Protein AF-A0A1D2WYL7-F1 (afdb_monomer)

Mean predicted aligned error: 9.83 Å

Structure (mmCIF, N/CA/C/O backbone):
data_AF-A0A1D2WYL7-F1
#
_entry.id   AF-A0A1D2WYL7-F1
#
loop_
_atom_site.group_PDB
_atom_site.id
_atom_site.type_symbol
_atom_site.label_atom_id
_atom_site.label_alt_id
_atom_site.label_comp_id
_atom_site.label_asym_id
_atom_site.label_entity_id
_atom_site.label_seq_id
_atom_site.pdbx_PDB_ins_code
_atom_site.Cartn_x
_atom_site.Cartn_y
_atom_site.Cartn_z
_atom_site.occupancy
_atom_site.B_iso_or_equiv
_atom_site.auth_seq_id
_atom_site.auth_comp_id
_atom_site.auth_asym_id
_atom_site.auth_atom_id
_atom_site.pdbx_PDB_model_num
ATOM 1 N N . MET A 1 1 ? 36.502 -17.856 -5.236 1.00 43.69 1 MET A N 1
ATOM 2 C CA . MET A 1 1 ? 35.665 -18.017 -4.032 1.00 43.69 1 MET A CA 1
ATOM 3 C C . MET A 1 1 ? 35.136 -16.634 -3.684 1.00 43.69 1 MET A C 1
ATOM 5 O O . MET A 1 1 ? 35.923 -15.792 -3.279 1.00 43.69 1 MET A O 1
ATOM 9 N N . VAL A 1 2 ? 33.881 -16.341 -4.025 1.00 42.22 2 VAL A N 1
ATOM 10 C CA . VAL A 1 2 ? 33.262 -15.018 -3.805 1.00 42.22 2 VAL A CA 1
ATOM 11 C C . VAL A 1 2 ? 32.589 -15.055 -2.429 1.00 42.22 2 VAL A C 1
ATOM 13 O O . VAL A 1 2 ? 31.920 -16.051 -2.153 1.00 42.22 2 VAL A O 1
ATOM 16 N N . PRO A 1 3 ? 32.774 -14.059 -1.545 1.00 48.81 3 PRO A N 1
ATOM 17 C CA . PRO A 1 3 ? 32.174 -14.114 -0.222 1.00 48.81 3 PRO A CA 1
ATOM 18 C C . PRO A 1 3 ? 30.673 -13.822 -0.321 1.00 48.81 3 PRO A C 1
ATOM 20 O O . PRO A 1 3 ? 30.255 -12.837 -0.930 1.00 48.81 3 PRO A O 1
ATOM 23 N N . HIS A 1 4 ? 29.869 -14.691 0.289 1.00 44.22 4 HIS A N 1
ATOM 24 C CA . HIS A 1 4 ? 28.455 -14.445 0.537 1.00 44.22 4 HIS A CA 1
ATOM 25 C C . HIS A 1 4 ? 28.326 -13.265 1.502 1.00 44.22 4 HIS A C 1
ATOM 27 O O . HIS A 1 4 ? 28.815 -13.318 2.628 1.00 44.22 4 HIS A O 1
ATOM 33 N N . THR A 1 5 ? 27.701 -12.182 1.048 1.00 44.19 5 THR A N 1
ATOM 34 C CA . THR A 1 5 ? 27.326 -11.057 1.906 1.00 44.19 5 THR A CA 1
ATOM 35 C C . THR A 1 5 ? 25.931 -11.328 2.453 1.00 44.19 5 THR A C 1
ATOM 37 O O . THR A 1 5 ? 24.926 -10.956 1.853 1.00 44.19 5 THR A O 1
ATOM 40 N N . ASP A 1 6 ? 25.882 -12.001 3.600 1.00 47.66 6 ASP A N 1
ATOM 41 C CA . ASP A 1 6 ? 24.748 -11.905 4.514 1.00 47.66 6 ASP A CA 1
ATOM 42 C C . ASP A 1 6 ? 24.758 -10.497 5.119 1.00 47.66 6 ASP A C 1
ATOM 44 O O . ASP A 1 6 ? 25.642 -10.150 5.902 1.00 47.66 6 ASP A O 1
ATOM 48 N N . SER A 1 7 ? 23.813 -9.648 4.719 1.00 44.56 7 SER A N 1
ATOM 49 C CA . SER A 1 7 ? 23.468 -8.441 5.477 1.00 44.56 7 SER A CA 1
ATOM 50 C C . SER A 1 7 ? 22.084 -7.941 5.068 1.00 44.56 7 SER A C 1
ATOM 52 O O . SER A 1 7 ? 21.911 -6.988 4.302 1.00 44.56 7 SER A O 1
ATOM 54 N N . SER A 1 8 ? 21.066 -8.624 5.583 1.00 41.38 8 SER A N 1
ATOM 55 C CA . SER A 1 8 ? 19.678 -8.166 5.610 1.00 41.38 8 SER A CA 1
ATOM 56 C C . SER A 1 8 ? 19.362 -7.466 6.937 1.00 41.38 8 SER A C 1
ATOM 58 O O . SER A 1 8 ? 18.348 -7.748 7.570 1.00 41.38 8 SER A O 1
ATOM 60 N N . HIS A 1 9 ? 20.220 -6.537 7.367 1.00 41.72 9 HIS A N 1
ATOM 61 C CA . HIS A 1 9 ? 19.868 -5.592 8.426 1.00 41.72 9 HIS A CA 1
ATOM 62 C C . HIS A 1 9 ? 19.146 -4.395 7.801 1.00 41.7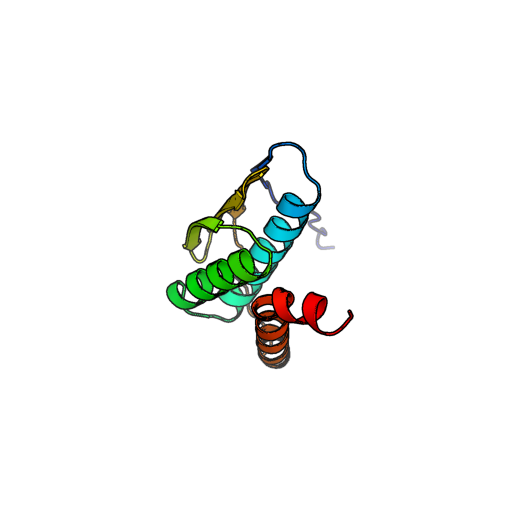2 9 HIS A C 1
ATOM 64 O O . HIS A 1 9 ? 19.741 -3.383 7.437 1.00 41.72 9 HIS A O 1
ATOM 70 N N . ILE A 1 10 ? 17.836 -4.548 7.618 1.00 47.38 10 ILE A N 1
ATOM 71 C CA . ILE A 1 10 ? 16.918 -3.423 7.431 1.00 47.38 10 ILE A CA 1
ATOM 72 C C . ILE A 1 10 ? 16.815 -2.728 8.790 1.00 47.38 10 ILE A C 1
ATOM 74 O O . ILE A 1 10 ? 16.199 -3.256 9.712 1.00 47.38 10 ILE A O 1
ATOM 78 N N . ASN A 1 11 ? 17.460 -1.569 8.930 1.00 44.44 11 ASN A N 1
ATOM 79 C CA . ASN A 1 11 ? 17.243 -0.682 10.072 1.00 44.44 11 ASN A CA 1
ATOM 80 C C . ASN A 1 11 ? 15.825 -0.102 9.959 1.00 44.44 11 ASN A C 1
ATOM 82 O O . ASN A 1 11 ? 15.641 0.962 9.375 1.00 44.44 11 ASN A O 1
ATOM 86 N N . SER A 1 12 ? 14.832 -0.834 10.464 1.00 49.91 12 SER A N 1
ATOM 87 C CA . SER A 1 12 ? 13.483 -0.318 10.690 1.00 49.91 12 SER A CA 1
ATOM 88 C C . SER A 1 12 ? 13.458 0.321 12.075 1.00 49.91 12 SER A C 1
ATOM 90 O O . SER A 1 12 ? 13.728 -0.333 13.084 1.00 49.91 12 SER A O 1
ATOM 92 N N . LEU A 1 13 ? 13.190 1.624 12.124 1.00 54.88 13 LEU A N 1
ATOM 93 C CA . LEU A 1 13 ? 12.869 2.323 13.365 1.00 54.88 13 LEU A CA 1
ATOM 94 C C . LEU A 1 13 ? 11.358 2.230 13.535 1.00 54.88 13 LEU A C 1
ATOM 96 O O . LEU A 1 13 ? 10.616 3.031 12.971 1.00 54.88 13 LEU A O 1
ATOM 100 N N . THR A 1 14 ? 10.915 1.210 14.266 1.00 55.16 14 THR A N 1
ATOM 101 C CA . THR A 1 14 ? 9.509 1.056 14.633 1.00 55.16 14 THR A CA 1
ATOM 102 C C . THR A 1 14 ? 9.279 1.714 15.987 1.00 55.16 14 THR A C 1
ATOM 104 O O . THR A 1 14 ? 9.885 1.318 16.982 1.00 55.16 14 THR A O 1
ATOM 107 N N . ILE A 1 15 ? 8.425 2.735 16.022 1.00 58.66 15 ILE A N 1
ATOM 108 C CA . ILE A 1 15 ? 7.931 3.329 17.268 1.00 58.66 15 ILE A CA 1
ATOM 109 C C . ILE A 1 15 ? 6.439 3.029 17.311 1.00 58.66 15 ILE A C 1
ATOM 111 O O . ILE A 1 15 ? 5.683 3.570 16.501 1.00 58.66 15 ILE A O 1
ATOM 115 N N . SER A 1 16 ? 6.031 2.172 18.241 1.00 54.81 16 SER A N 1
ATOM 116 C CA . SER A 1 16 ? 4.637 1.788 18.431 1.00 54.81 16 SER A CA 1
ATOM 117 C C . SER A 1 16 ? 4.289 1.792 19.910 1.00 54.81 16 SER A C 1
ATOM 119 O O . SER A 1 16 ? 5.098 1.372 20.736 1.00 54.81 16 SER A O 1
ATOM 121 N N . ASP A 1 17 ? 3.071 2.225 20.210 1.00 55.09 17 ASP A N 1
ATOM 122 C CA . ASP A 1 17 ? 2.410 1.923 21.481 1.00 55.09 17 ASP A CA 1
ATOM 123 C C . ASP A 1 17 ? 1.913 0.464 21.431 1.00 55.09 17 ASP A C 1
ATOM 125 O O . ASP A 1 17 ? 1.548 -0.020 20.354 1.00 55.09 17 ASP A O 1
ATOM 129 N N . GLU A 1 18 ? 1.982 -0.271 22.542 1.00 50.78 18 GLU A N 1
ATOM 130 C CA . GLU A 1 18 ? 1.902 -1.742 22.570 1.00 50.78 18 GLU A CA 1
ATOM 131 C C . GLU A 1 18 ? 0.615 -2.321 21.938 1.00 50.78 18 GLU A C 1
ATOM 133 O O . GLU A 1 18 ? -0.452 -2.361 22.545 1.00 50.78 18 GLU A O 1
ATOM 138 N N . GLY A 1 19 ? 0.739 -2.831 20.707 1.00 57.06 19 GLY A N 1
ATOM 139 C CA . GLY A 1 19 ? -0.273 -3.625 20.008 1.00 57.06 19 GLY A CA 1
ATOM 140 C C . GLY A 1 19 ? 0.350 -4.423 18.855 1.00 57.06 19 GLY A C 1
ATOM 141 O O . GLY A 1 19 ? 1.097 -3.871 18.046 1.00 57.06 19 GLY A O 1
ATOM 142 N N . GLU A 1 20 ? 0.064 -5.725 18.750 1.00 62.78 20 GLU A N 1
ATOM 143 C CA . GLU A 1 20 ? 0.638 -6.608 17.709 1.00 62.78 20 GLU A CA 1
ATOM 144 C C . GLU A 1 20 ? 0.155 -6.255 16.286 1.00 62.78 20 GLU A C 1
ATOM 146 O O . GLU A 1 20 ? 0.910 -6.338 15.315 1.00 62.78 20 GLU A O 1
ATOM 151 N N . ILE A 1 21 ? -1.092 -5.791 16.166 1.00 70.19 21 ILE A N 1
ATOM 152 C CA . ILE A 1 21 ? -1.765 -5.482 14.894 1.00 70.19 21 ILE A CA 1
ATOM 153 C C . ILE A 1 21 ? -1.090 -4.341 14.103 1.00 70.19 21 ILE A C 1
ATOM 155 O O . ILE A 1 21 ? -0.785 -4.553 12.924 1.00 70.19 21 ILE A O 1
ATOM 159 N N . PRO A 1 22 ? -0.819 -3.146 14.676 1.00 79.25 22 PRO A N 1
ATOM 160 C CA . PRO A 1 22 ? -0.213 -2.050 13.916 1.00 79.25 22 PRO A CA 1
ATOM 161 C C . PRO A 1 22 ? 1.180 -2.396 13.370 1.00 79.25 22 PRO A C 1
ATOM 163 O O . PRO A 1 22 ? 1.524 -1.967 12.271 1.00 79.25 22 PRO A O 1
ATOM 166 N N . HIS A 1 23 ? 1.954 -3.228 14.073 1.00 84.31 23 HIS A N 1
ATOM 167 C CA . HIS A 1 23 ? 3.270 -3.677 13.613 1.00 84.31 23 HIS A CA 1
ATOM 168 C C . HIS A 1 23 ? 3.183 -4.594 12.390 1.00 84.31 23 HIS A C 1
ATOM 170 O O . HIS A 1 23 ? 3.942 -4.435 11.433 1.00 84.31 23 HIS A O 1
ATOM 176 N N . GLN A 1 24 ? 2.259 -5.560 12.404 1.00 88.38 24 GLN A N 1
ATOM 177 C CA . GLN A 1 24 ? 2.095 -6.491 11.290 1.00 88.38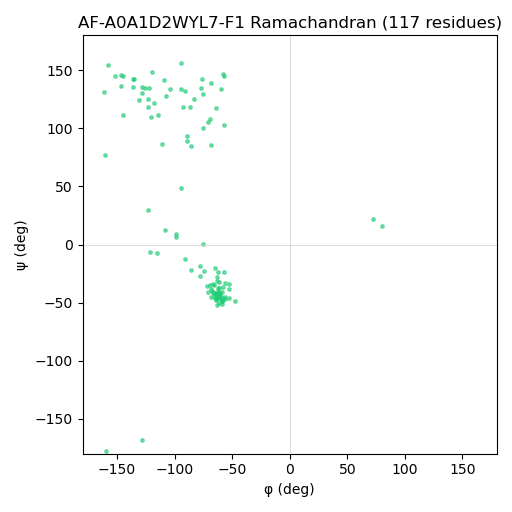 24 GLN A CA 1
ATOM 178 C C . GLN A 1 24 ? 1.559 -5.783 10.040 1.00 88.38 24 GLN A C 1
ATOM 180 O O . GLN A 1 24 ? 2.024 -6.065 8.933 1.00 88.38 24 GLN A O 1
ATOM 185 N N . LEU A 1 25 ? 0.636 -4.830 10.219 1.00 91.12 25 LEU A N 1
ATOM 186 C CA . LEU A 1 25 ? 0.131 -3.997 9.130 1.00 91.12 25 LEU A CA 1
ATOM 187 C C . LEU A 1 25 ? 1.238 -3.116 8.540 1.00 91.12 25 LEU A C 1
ATOM 189 O O . LEU A 1 25 ? 1.396 -3.097 7.323 1.00 91.12 25 LEU A O 1
ATOM 193 N N . LEU A 1 26 ? 2.041 -2.438 9.367 1.00 91.94 26 LEU A N 1
ATOM 194 C CA . LEU A 1 26 ? 3.165 -1.630 8.880 1.00 91.94 26 LEU A CA 1
ATOM 195 C C . LEU A 1 26 ? 4.169 -2.463 8.088 1.00 91.94 26 LEU A C 1
ATOM 197 O O . LEU A 1 26 ? 4.484 -2.117 6.951 1.00 91.94 26 LEU A O 1
ATOM 201 N N . LYS A 1 27 ? 4.562 -3.626 8.618 1.00 91.56 27 LYS A N 1
ATOM 202 C CA . LYS A 1 27 ? 5.439 -4.554 7.901 1.00 91.56 27 LYS A CA 1
ATOM 203 C C . LYS A 1 27 ? 4.850 -4.939 6.542 1.00 91.56 27 LYS A C 1
ATOM 205 O O . LYS A 1 27 ? 5.553 -4.889 5.538 1.00 91.56 27 LYS A O 1
ATOM 210 N N . PHE A 1 28 ? 3.565 -5.291 6.487 1.00 93.25 28 PHE A N 1
ATOM 211 C CA . PHE A 1 28 ? 2.886 -5.605 5.229 1.00 93.25 28 PHE A CA 1
ATOM 212 C C . PHE A 1 28 ? 2.913 -4.429 4.239 1.00 93.25 28 PHE A C 1
ATOM 214 O O . PHE A 1 28 ? 3.297 -4.610 3.083 1.00 93.25 28 PHE A O 1
ATOM 221 N N . LEU A 1 29 ? 2.561 -3.224 4.690 1.00 94.56 29 LEU A N 1
ATOM 222 C CA . LEU A 1 29 ? 2.557 -2.013 3.865 1.00 94.56 29 LEU A CA 1
ATOM 223 C C . LEU A 1 29 ? 3.960 -1.666 3.343 1.00 94.56 29 LEU A C 1
ATOM 225 O O . LEU A 1 29 ? 4.106 -1.259 2.190 1.00 94.56 29 LEU A O 1
ATOM 229 N N . THR A 1 30 ? 4.994 -1.870 4.158 1.00 93.06 30 THR A N 1
ATOM 230 C CA . THR A 1 30 ? 6.396 -1.635 3.796 1.00 93.06 30 THR A CA 1
ATOM 231 C C . THR A 1 30 ? 6.874 -2.592 2.708 1.00 93.06 30 THR A C 1
ATOM 233 O O . THR A 1 30 ? 7.495 -2.171 1.725 1.00 93.06 30 THR A O 1
ATOM 236 N N . GLU A 1 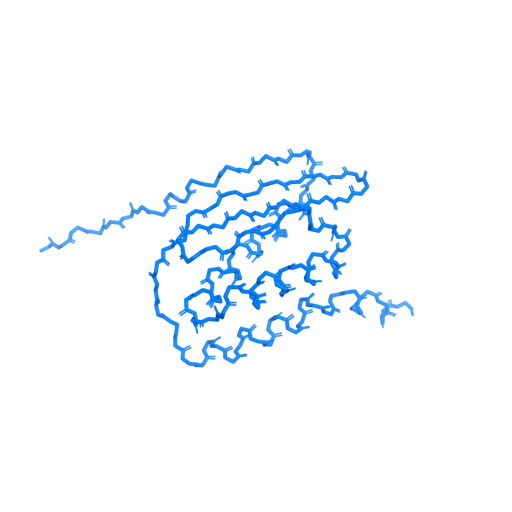31 ? 6.547 -3.877 2.837 1.00 92.25 31 GLU A N 1
ATOM 237 C CA . GLU A 1 31 ? 6.843 -4.891 1.824 1.00 92.25 31 GLU A CA 1
ATOM 238 C C . GLU A 1 31 ? 6.090 -4.615 0.515 1.00 92.25 31 GLU A C 1
ATOM 240 O O . GLU A 1 31 ? 6.680 -4.659 -0.569 1.00 92.25 31 GLU A O 1
ATOM 245 N N . LEU A 1 32 ? 4.806 -4.254 0.617 1.00 93.69 32 LEU A N 1
ATOM 246 C CA . LEU A 1 32 ? 3.957 -3.935 -0.526 1.00 93.69 32 LEU A CA 1
ATOM 247 C C . LEU A 1 32 ? 4.455 -2.696 -1.276 1.00 93.69 32 LEU A C 1
ATOM 249 O O . LEU A 1 32 ? 4.595 -2.730 -2.498 1.00 93.69 32 LEU A O 1
ATOM 253 N N . SER A 1 33 ? 4.770 -1.617 -0.556 1.00 93.50 33 SER A N 1
ATOM 254 C CA . SER A 1 33 ? 5.339 -0.399 -1.138 1.00 93.50 33 SER A CA 1
ATOM 255 C C . SER A 1 33 ? 6.619 -0.710 -1.905 1.00 93.50 33 SER A C 1
ATOM 257 O O . SER A 1 33 ? 6.761 -0.297 -3.053 1.00 93.50 33 SER A O 1
ATOM 259 N N . ARG A 1 34 ? 7.519 -1.517 -1.328 1.00 91.31 34 ARG A N 1
ATOM 260 C CA . ARG A 1 34 ? 8.757 -1.908 -2.007 1.00 91.31 34 ARG A CA 1
ATOM 261 C C . ARG A 1 34 ? 8.487 -2.688 -3.292 1.00 91.31 34 ARG A C 1
ATOM 263 O O . ARG A 1 34 ? 9.137 -2.421 -4.303 1.00 91.31 34 ARG A O 1
ATOM 270 N N . ALA A 1 35 ? 7.540 -3.624 -3.275 1.00 91.81 35 ALA A N 1
ATOM 271 C CA . ALA A 1 35 ? 7.151 -4.371 -4.468 1.00 91.81 35 ALA A CA 1
ATOM 272 C C . ALA A 1 35 ? 6.574 -3.447 -5.554 1.00 91.81 35 ALA A C 1
ATOM 274 O O . ALA A 1 35 ? 6.960 -3.557 -6.717 1.00 91.81 35 ALA A O 1
ATOM 275 N N . LEU A 1 36 ? 5.724 -2.487 -5.178 1.00 91.75 36 LEU A N 1
ATOM 276 C CA . LEU A 1 36 ? 5.137 -1.516 -6.106 1.00 91.75 36 LEU A CA 1
ATOM 277 C C . LEU A 1 36 ? 6.178 -0.553 -6.688 1.00 91.75 36 LEU A C 1
ATOM 279 O O . LEU A 1 36 ? 6.179 -0.314 -7.895 1.00 91.75 36 LEU A O 1
ATOM 283 N N . THR A 1 37 ? 7.104 -0.060 -5.864 1.00 90.56 37 THR A N 1
ATOM 284 C CA . THR A 1 37 ? 8.245 0.749 -6.314 1.00 90.56 37 THR A CA 1
ATOM 285 C C . THR A 1 37 ? 9.091 -0.033 -7.323 1.00 90.56 37 THR A C 1
ATOM 287 O O . THR A 1 37 ? 9.440 0.484 -8.381 1.00 90.56 37 THR A O 1
ATOM 290 N N . THR A 1 38 ? 9.368 -1.308 -7.035 1.00 90.00 38 THR A N 1
ATOM 291 C CA . THR A 1 38 ? 10.146 -2.209 -7.906 1.00 90.00 38 THR A CA 1
ATOM 292 C C . THR A 1 38 ? 9.420 -2.496 -9.227 1.00 90.00 38 THR A C 1
ATOM 294 O O . THR A 1 38 ? 10.052 -2.611 -10.275 1.00 90.00 38 THR A O 1
ATOM 297 N N . ALA A 1 39 ? 8.089 -2.572 -9.201 1.00 89.06 39 ALA A N 1
ATOM 298 C CA . ALA A 1 39 ? 7.249 -2.722 -10.388 1.00 89.06 39 ALA A CA 1
ATOM 299 C C . ALA A 1 39 ? 7.107 -1.424 -11.212 1.00 89.06 39 ALA A C 1
ATOM 301 O O . ALA A 1 39 ? 6.416 -1.420 -12.229 1.00 89.06 39 ALA A O 1
ATOM 302 N N . GLY A 1 40 ? 7.741 -0.322 -10.794 1.00 88.56 40 GLY A N 1
ATOM 303 C CA . GLY A 1 40 ? 7.682 0.960 -11.495 1.00 88.56 40 GLY A CA 1
ATOM 304 C C . GLY 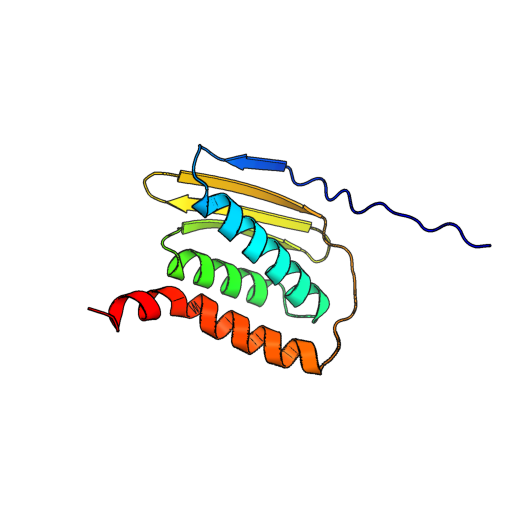A 1 40 ? 6.334 1.668 -11.366 1.00 88.56 40 GLY A C 1
ATOM 305 O O . GLY A 1 40 ? 5.995 2.503 -12.206 1.00 88.56 40 GLY A O 1
ATOM 306 N N . ILE A 1 41 ? 5.547 1.339 -10.337 1.00 91.19 41 ILE A N 1
ATOM 307 C CA . ILE A 1 41 ? 4.263 1.993 -10.092 1.00 91.19 41 ILE A CA 1
ATOM 308 C C . ILE A 1 41 ? 4.499 3.445 -9.671 1.00 91.19 41 ILE A C 1
ATOM 310 O O . ILE A 1 41 ? 5.400 3.756 -8.893 1.00 91.19 41 ILE A O 1
ATOM 314 N N . ALA A 1 42 ? 3.668 4.350 -10.188 1.00 92.25 42 ALA A N 1
ATOM 315 C CA . ALA A 1 42 ? 3.757 5.766 -9.866 1.00 92.25 42 ALA A CA 1
ATOM 316 C C . ALA A 1 42 ? 3.568 6.005 -8.359 1.00 92.25 42 ALA A C 1
ATOM 318 O O . ALA A 1 42 ? 2.613 5.509 -7.764 1.00 92.25 42 ALA A O 1
ATOM 319 N N . VAL A 1 43 ? 4.431 6.837 -7.767 1.00 92.19 43 VAL A N 1
ATOM 320 C CA . VAL A 1 43 ? 4.430 7.179 -6.330 1.00 92.19 43 VAL A CA 1
ATOM 321 C C . VAL A 1 43 ? 3.035 7.547 -5.815 1.00 92.19 43 VAL A C 1
ATOM 323 O O . VAL A 1 43 ? 2.566 6.972 -4.838 1.00 92.19 43 VAL A O 1
ATOM 326 N N . MET A 1 44 ? 2.327 8.427 -6.528 1.00 93.56 44 MET A N 1
ATOM 327 C CA . MET A 1 44 ? 0.967 8.855 -6.168 1.00 93.56 44 MET A CA 1
ATOM 328 C C . MET A 1 44 ? -0.020 7.680 -6.074 1.00 93.56 44 MET A C 1
ATOM 330 O O . MET A 1 44 ? -0.908 7.667 -5.220 1.00 93.56 44 MET A O 1
ATOM 334 N N . SER A 1 45 ? 0.126 6.682 -6.948 1.00 95.00 45 SER A N 1
ATOM 335 C CA . SER A 1 45 ? -0.693 5.470 -6.928 1.00 95.00 45 SER A CA 1
ATOM 336 C C . SER A 1 45 ? -0.340 4.586 -5.736 1.00 95.00 45 SER A C 1
ATOM 338 O O . SER A 1 45 ? -1.251 4.088 -5.082 1.00 95.00 45 SER A O 1
ATOM 340 N N . ILE A 1 46 ? 0.951 4.440 -5.416 1.00 95.00 46 ILE A N 1
ATOM 341 C CA . ILE A 1 46 ? 1.409 3.691 -4.237 1.00 95.00 46 ILE A CA 1
ATOM 342 C C . ILE A 1 46 ? 0.816 4.306 -2.970 1.00 95.00 46 ILE A C 1
ATOM 344 O O . ILE A 1 46 ? 0.167 3.606 -2.199 1.00 95.00 46 ILE A O 1
ATOM 348 N N . GLU A 1 47 ? 0.948 5.619 -2.780 1.00 96.06 47 GLU A N 1
ATOM 349 C CA . GLU A 1 47 ? 0.392 6.296 -1.604 1.00 96.06 47 GLU A CA 1
ATOM 350 C C . GLU A 1 47 ? -1.125 6.122 -1.494 1.00 96.06 47 GLU A C 1
ATOM 352 O O . GLU A 1 47 ? -1.645 5.901 -0.401 1.00 96.06 47 GLU A O 1
ATOM 357 N N . SER A 1 48 ? -1.844 6.196 -2.619 1.00 96.31 48 SER A N 1
ATOM 358 C CA . SER A 1 48 ? -3.290 5.968 -2.646 1.00 96.31 48 SER A CA 1
ATOM 359 C C . SER A 1 48 ? -3.656 4.543 -2.218 1.00 96.31 48 SER A C 1
ATOM 361 O O . SER A 1 48 ? -4.553 4.378 -1.392 1.00 96.31 48 SER A O 1
ATOM 363 N N . ILE A 1 49 ? -2.943 3.534 -2.728 1.00 96.25 49 ILE A N 1
ATOM 364 C CA . ILE A 1 49 ? -3.145 2.118 -2.384 1.00 96.25 49 ILE A CA 1
ATOM 365 C C . ILE A 1 49 ? -2.897 1.888 -0.890 1.00 96.25 49 ILE A C 1
ATOM 367 O O . ILE A 1 49 ? -3.754 1.343 -0.198 1.00 96.25 49 ILE A O 1
ATOM 371 N N . LEU A 1 50 ? -1.764 2.361 -0.360 1.00 96.31 50 LEU A N 1
ATOM 372 C CA . LEU A 1 50 ? -1.432 2.184 1.057 1.00 96.31 50 LEU A CA 1
ATOM 373 C C . LEU A 1 50 ? -2.476 2.849 1.964 1.00 96.31 50 LEU A C 1
ATOM 375 O O . LEU A 1 50 ? -2.910 2.247 2.941 1.00 96.31 50 LEU A O 1
ATOM 379 N N . LYS A 1 51 ? -2.946 4.055 1.612 1.00 95.94 51 LYS A N 1
ATOM 380 C CA . LYS A 1 51 ? -4.007 4.756 2.359 1.00 95.94 51 LYS A CA 1
ATOM 381 C C . LYS A 1 51 ? -5.320 3.967 2.378 1.00 95.94 51 LYS A C 1
ATOM 383 O O . LYS A 1 51 ? -5.944 3.884 3.435 1.00 95.94 51 LYS A O 1
ATOM 388 N N . LYS A 1 52 ? -5.733 3.382 1.248 1.00 95.69 52 LYS A N 1
ATOM 389 C CA . LYS A 1 52 ? -6.949 2.552 1.163 1.00 95.69 52 LYS A CA 1
ATOM 390 C C . LYS A 1 52 ? -6.831 1.275 1.986 1.00 95.69 52 LYS A C 1
ATOM 392 O O . LYS A 1 52 ? -7.770 0.923 2.690 1.00 95.69 52 LYS A O 1
ATOM 397 N N . ILE A 1 53 ? -5.674 0.617 1.944 1.00 95.31 53 ILE A N 1
ATOM 398 C CA . ILE A 1 53 ? -5.419 -0.575 2.757 1.00 95.31 53 ILE A CA 1
ATOM 399 C C . ILE A 1 53 ? -5.462 -0.216 4.245 1.00 95.31 53 ILE A C 1
ATOM 401 O O . ILE A 1 53 ? -6.153 -0.890 4.994 1.00 95.31 53 ILE A O 1
ATOM 405 N N . CYS A 1 54 ? -4.826 0.875 4.688 1.00 93.94 54 CYS A N 1
ATOM 406 C CA . CYS A 1 54 ? -4.946 1.312 6.085 1.00 93.94 54 CYS A CA 1
ATOM 407 C C . CYS A 1 54 ? -6.415 1.449 6.515 1.00 93.94 54 CYS A C 1
ATOM 409 O O . CYS A 1 54 ? -6.798 0.926 7.561 1.00 93.94 54 CYS A O 1
ATOM 411 N N . GLN A 1 55 ? -7.242 2.090 5.680 1.00 93.25 55 GLN A N 1
ATOM 412 C CA . GLN A 1 55 ? -8.672 2.267 5.945 1.00 93.25 55 GLN A CA 1
ATOM 413 C C . GLN A 1 55 ? -9.420 0.932 6.034 1.00 93.25 55 GLN A C 1
ATOM 415 O O . GLN A 1 55 ? -10.199 0.749 6.965 1.00 93.25 55 GLN A O 1
ATOM 420 N N . ALA A 1 56 ? -9.153 -0.007 5.121 1.00 93.25 56 ALA A N 1
ATOM 421 C CA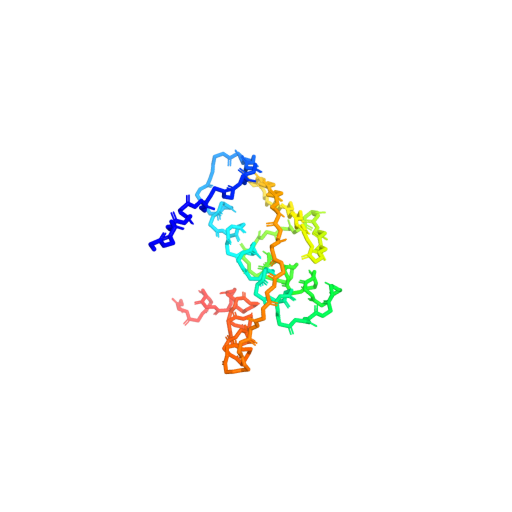 . ALA A 1 56 ? -9.774 -1.334 5.115 1.00 93.25 56 ALA A CA 1
ATOM 422 C C . ALA A 1 56 ? -9.457 -2.163 6.374 1.00 93.25 56 ALA A C 1
ATOM 424 O O . ALA A 1 56 ? -10.220 -3.055 6.728 1.00 93.25 56 ALA A O 1
ATOM 425 N N . TYR A 1 57 ? -8.353 -1.852 7.058 1.00 90.50 57 TYR A N 1
ATOM 426 C CA . TYR A 1 57 ? -7.941 -2.479 8.317 1.00 90.50 57 TYR A CA 1
ATOM 427 C C . TYR A 1 57 ? -8.311 -1.642 9.559 1.00 90.50 57 TYR A C 1
ATOM 429 O O . TYR A 1 57 ? -7.866 -1.949 10.663 1.00 90.50 57 TYR A O 1
ATOM 437 N N . GLY A 1 58 ? -9.106 -0.575 9.409 1.00 90.88 58 GLY A N 1
ATOM 438 C CA . GLY A 1 58 ? -9.575 0.256 10.525 1.00 90.88 58 GLY A CA 1
ATOM 439 C C . GLY A 1 58 ? -8.565 1.290 11.040 1.00 90.88 58 GLY A C 1
ATOM 440 O O . GLY A 1 58 ? -8.749 1.842 12.125 1.00 90.88 58 GLY A O 1
ATOM 441 N N . PHE A 1 59 ? -7.507 1.583 10.278 1.00 92.75 59 PHE A N 1
ATOM 442 C CA . PHE A 1 59 ? -6.505 2.594 10.618 1.00 92.75 59 PHE A CA 1
ATOM 443 C C . PHE A 1 59 ? -6.604 3.826 9.714 1.00 92.75 59 PHE A C 1
ATOM 445 O O . PHE A 1 59 ? -6.762 3.751 8.495 1.00 92.75 59 PHE A O 1
ATOM 452 N N . LYS A 1 60 ? -6.410 5.005 10.302 1.00 93.25 60 LYS A N 1
ATOM 453 C CA . LYS A 1 60 ? -6.146 6.235 9.562 1.00 93.25 60 LYS A CA 1
ATOM 454 C C . LYS A 1 60 ? -4.659 6.300 9.224 1.00 93.25 60 LYS A C 1
ATOM 456 O O . LYS A 1 60 ? -3.815 6.271 10.115 1.00 93.25 60 LYS A O 1
ATOM 461 N N . ALA A 1 61 ? -4.343 6.458 7.945 1.00 94.00 61 ALA A N 1
ATOM 462 C CA . ALA A 1 61 ? -3.006 6.841 7.511 1.00 94.00 61 ALA A CA 1
ATOM 463 C C . ALA A 1 61 ? -2.793 8.340 7.799 1.00 94.00 61 ALA A C 1
ATOM 465 O O . ALA A 1 61 ? -3.323 9.189 7.081 1.00 94.00 61 ALA A O 1
ATOM 466 N N . GLU A 1 62 ? -2.088 8.665 8.885 1.00 93.81 62 GLU A N 1
ATOM 467 C CA . GLU A 1 62 ? -1.765 10.051 9.252 1.00 93.81 62 GLU A CA 1
ATOM 468 C C . GLU A 1 62 ? -0.713 10.651 8.316 1.00 93.81 62 GLU A C 1
ATOM 470 O O . GLU A 1 62 ? -0.811 11.827 7.986 1.00 93.81 62 GLU A O 1
ATOM 475 N N . GLU A 1 63 ? 0.251 9.840 7.872 1.00 94.12 63 GLU A N 1
ATOM 476 C CA . GLU A 1 63 ? 1.310 10.232 6.940 1.00 94.12 63 GLU A CA 1
ATOM 477 C C . GLU A 1 63 ? 1.677 9.041 6.047 1.00 94.12 63 GLU A C 1
ATOM 479 O O . GLU A 1 63 ? 1.809 7.918 6.540 1.00 94.12 63 GLU A O 1
ATOM 484 N N . VAL A 1 64 ? 1.847 9.277 4.744 1.00 95.12 64 VAL A N 1
ATOM 485 C CA . VAL A 1 64 ? 2.386 8.285 3.799 1.00 95.12 64 VAL A CA 1
ATOM 486 C C . VAL A 1 64 ? 3.226 9.033 2.780 1.00 95.12 64 VAL A C 1
ATOM 488 O O . VAL A 1 64 ? 2.671 9.760 1.960 1.00 95.12 64 VAL A O 1
ATOM 491 N N . ILE A 1 65 ? 4.538 8.819 2.829 1.00 93.94 65 ILE A N 1
ATOM 492 C CA . ILE A 1 65 ? 5.507 9.379 1.885 1.00 93.94 65 ILE A CA 1
ATOM 493 C C . ILE A 1 65 ? 6.219 8.203 1.233 1.00 93.94 65 ILE A C 1
ATOM 495 O O . ILE A 1 65 ? 6.993 7.507 1.893 1.00 93.94 65 ILE A O 1
ATOM 499 N N . SER A 1 66 ? 5.950 7.966 -0.051 1.00 90.00 66 SER A N 1
ATOM 500 C CA . SER A 1 66 ? 6.505 6.822 -0.785 1.00 90.00 66 SER A CA 1
ATOM 501 C C . SER A 1 66 ? 7.511 7.282 -1.835 1.00 90.00 66 SER A C 1
ATOM 503 O O . SER A 1 66 ? 7.155 7.464 -2.995 1.00 90.00 66 SER A O 1
ATOM 505 N N . LEU A 1 67 ? 8.782 7.450 -1.470 1.00 89.50 67 LEU A N 1
ATOM 506 C CA . LEU A 1 67 ? 9.832 7.752 -2.446 1.00 89.50 67 LEU A CA 1
ATOM 507 C C . LEU A 1 67 ? 10.543 6.473 -2.914 1.00 89.50 67 LEU A C 1
ATOM 509 O O . LEU A 1 67 ? 10.594 5.494 -2.175 1.00 89.50 67 LEU A O 1
ATOM 513 N N . PRO A 1 68 ? 11.166 6.467 -4.110 1.00 85.19 68 PRO A N 1
ATOM 514 C CA . PRO A 1 68 ? 11.805 5.260 -4.641 1.00 85.19 68 PRO A CA 1
ATOM 515 C C . PRO A 1 68 ? 12.884 4.632 -3.744 1.00 85.19 68 PRO A C 1
ATOM 517 O O . PRO A 1 68 ? 13.198 3.454 -3.887 1.00 85.19 68 PRO A O 1
ATOM 520 N N . THR A 1 69 ? 13.492 5.420 -2.854 1.00 89.00 69 THR A N 1
ATOM 521 C CA . THR A 1 69 ? 14.600 4.991 -1.986 1.00 89.00 69 THR A CA 1
ATOM 522 C C . THR A 1 69 ? 14.257 4.995 -0.502 1.00 89.00 69 THR A C 1
ATOM 524 O O . THR A 1 69 ? 15.055 4.511 0.302 1.00 89.00 69 THR A O 1
ATOM 527 N N . PHE A 1 70 ? 13.095 5.512 -0.107 1.00 91.06 70 PHE A N 1
ATOM 528 C CA . PHE A 1 70 ? 12.645 5.455 1.278 1.00 91.06 70 PHE A CA 1
ATOM 529 C C . PHE A 1 70 ? 11.130 5.596 1.390 1.00 91.06 70 PHE A C 1
ATOM 531 O O . PHE A 1 70 ? 10.474 6.233 0.571 1.00 91.06 70 PHE A O 1
ATOM 538 N N . LEU A 1 71 ? 10.600 5.043 2.469 1.00 93.50 71 LEU A N 1
ATOM 539 C CA . LEU A 1 71 ? 9.193 5.033 2.810 1.00 93.50 71 LEU A CA 1
ATOM 540 C C . LEU A 1 71 ? 9.015 5.536 4.238 1.00 93.50 71 LEU A C 1
ATOM 542 O O . LEU A 1 71 ? 9.746 5.119 5.137 1.00 93.50 71 LEU A O 1
ATOM 546 N N . ILE A 1 72 ? 8.026 6.402 4.435 1.00 95.06 72 ILE A N 1
ATOM 547 C CA . ILE A 1 72 ? 7.537 6.794 5.756 1.00 95.06 72 ILE A CA 1
ATOM 548 C C . ILE A 1 72 ? 6.048 6.488 5.803 1.00 95.06 72 ILE A C 1
ATOM 550 O O . ILE A 1 72 ? 5.296 6.963 4.950 1.00 95.06 72 ILE A O 1
ATOM 554 N N . ILE A 1 73 ? 5.623 5.714 6.799 1.00 94.94 73 ILE A N 1
ATOM 555 C CA . ILE A 1 73 ? 4.210 5.425 7.044 1.00 94.94 73 ILE A CA 1
ATOM 556 C C . ILE A 1 73 ? 3.910 5.660 8.514 1.00 94.94 73 ILE A C 1
ATOM 558 O O . ILE A 1 73 ? 4.510 5.038 9.388 1.00 94.94 73 ILE A O 1
ATOM 562 N N . LYS A 1 74 ? 2.926 6.519 8.773 1.00 93.88 74 LYS A N 1
ATOM 563 C CA . LYS A 1 74 ? 2.356 6.729 10.097 1.00 93.88 74 LYS A CA 1
ATOM 564 C C . LYS A 1 74 ? 0.882 6.357 10.083 1.00 93.88 74 LYS A C 1
ATOM 566 O O . LYS A 1 74 ? 0.101 6.941 9.329 1.00 93.88 74 LYS A O 1
ATOM 571 N N . ILE A 1 75 ? 0.499 5.416 10.937 1.00 93.31 75 ILE A N 1
ATOM 572 C CA . ILE A 1 75 ? -0.887 4.979 11.101 1.00 93.31 75 ILE A CA 1
ATOM 573 C C . ILE A 1 75 ? -1.369 5.205 12.529 1.00 93.31 75 ILE A C 1
ATOM 575 O O . ILE A 1 75 ? -0.595 5.129 13.484 1.00 93.31 75 ILE A O 1
ATOM 579 N N . ALA A 1 76 ? -2.661 5.479 12.666 1.00 90.88 76 ALA A N 1
ATOM 580 C CA . ALA A 1 76 ? -3.320 5.641 13.951 1.00 90.88 76 ALA A CA 1
ATOM 581 C C . ALA A 1 76 ? -4.755 5.109 13.903 1.00 90.88 76 ALA A C 1
ATOM 583 O O . ALA A 1 76 ? -5.450 5.268 12.899 1.00 90.88 76 ALA A O 1
ATOM 584 N N . ASN A 1 77 ? -5.218 4.533 15.003 1.00 88.31 77 ASN A N 1
ATOM 585 C CA . ASN A 1 77 ? -6.634 4.334 15.297 1.00 88.31 77 ASN A CA 1
ATOM 586 C C . ASN A 1 77 ? -6.933 4.903 16.702 1.00 88.31 77 ASN A C 1
ATOM 588 O O . ASN A 1 77 ? -6.115 5.643 17.253 1.00 88.31 77 ASN A O 1
ATOM 592 N N . SER A 1 78 ? -8.111 4.614 17.256 1.00 82.81 78 SER A N 1
ATOM 593 C CA . SER A 1 78 ? -8.535 5.108 18.575 1.00 82.81 78 SER A CA 1
ATOM 594 C C . SER A 1 78 ? -7.566 4.744 19.707 1.00 82.81 78 SER A C 1
ATOM 596 O O . SER A 1 78 ? -7.389 5.544 20.622 1.00 82.81 78 SER A O 1
ATOM 598 N N . ASP A 1 79 ? -6.915 3.581 19.607 1.00 81.31 79 ASP A N 1
ATOM 599 C CA . ASP A 1 79 ? -6.214 2.929 20.721 1.00 81.31 79 ASP A CA 1
ATOM 600 C C . ASP A 1 79 ? -4.719 2.703 20.447 1.00 81.31 79 ASP A C 1
ATOM 602 O O . ASP A 1 79 ? -3.985 2.220 21.304 1.00 81.31 79 ASP A O 1
ATOM 606 N N . SER A 1 80 ? -4.239 2.986 19.236 1.00 82.25 80 SER A N 1
ATOM 607 C CA . SER A 1 80 ? -2.886 2.635 18.809 1.00 82.25 80 SER A CA 1
ATOM 608 C C . SER A 1 80 ? -2.351 3.594 17.756 1.00 82.25 80 SER A C 1
ATOM 610 O O . SER A 1 80 ? -3.072 4.064 16.871 1.00 82.25 80 SER A O 1
ATOM 612 N N . LYS A 1 81 ? -1.043 3.846 17.819 1.00 87.00 81 LYS A N 1
ATOM 613 C CA . LYS A 1 81 ? -0.295 4.599 16.809 1.00 87.00 81 LYS A CA 1
ATOM 614 C C . LYS A 1 81 ? 1.012 3.896 16.515 1.00 87.00 81 LYS A C 1
ATOM 616 O O . LYS A 1 81 ? 1.652 3.381 17.430 1.00 87.00 81 LYS A O 1
ATOM 621 N N . ALA A 1 82 ? 1.410 3.919 15.252 1.00 89.00 82 ALA A N 1
ATOM 622 C CA . ALA A 1 82 ? 2.683 3.366 14.843 1.00 89.00 82 ALA A CA 1
ATOM 623 C C . ALA A 1 82 ? 3.291 4.157 13.683 1.00 89.00 82 ALA A C 1
ATOM 625 O O . ALA A 1 82 ? 2.582 4.701 12.829 1.00 89.00 82 ALA A O 1
ATOM 626 N N . LEU A 1 83 ? 4.618 4.232 13.687 1.00 90.25 83 LEU A N 1
ATOM 627 C CA . LEU A 1 83 ? 5.431 4.882 12.669 1.00 90.25 83 LEU A CA 1
ATOM 628 C C . LEU A 1 83 ? 6.503 3.904 12.199 1.00 90.25 83 LEU A C 1
ATOM 630 O O . LEU A 1 83 ? 7.240 3.355 13.018 1.00 90.25 83 LEU A O 1
ATOM 634 N N . GLU A 1 84 ? 6.624 3.762 10.883 1.00 91.00 84 GLU A N 1
ATOM 635 C CA . GLU A 1 84 ? 7.747 3.090 10.247 1.00 91.00 84 GLU A CA 1
ATOM 636 C C . GLU A 1 84 ? 8.451 4.035 9.269 1.00 91.00 84 GLU A C 1
ATOM 638 O O . GLU A 1 84 ? 7.818 4.723 8.463 1.00 91.00 84 GLU A O 1
ATOM 643 N N . VAL A 1 85 ? 9.782 4.042 9.349 1.00 91.38 85 VAL A N 1
ATOM 644 C CA . VAL A 1 85 ? 10.676 4.683 8.385 1.00 91.38 85 VAL A CA 1
ATOM 645 C C . VAL A 1 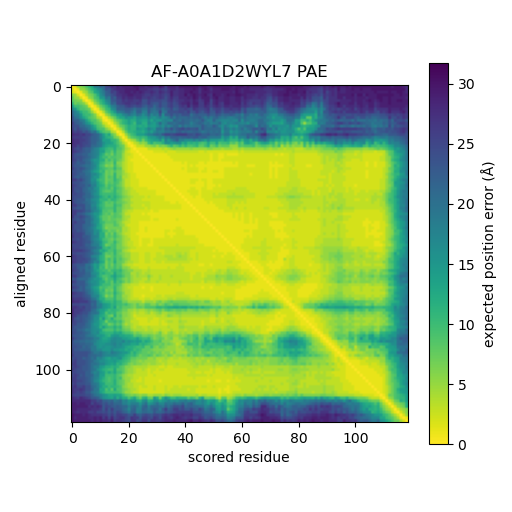85 ? 11.627 3.618 7.860 1.00 91.38 85 VAL A C 1
ATOM 647 O O . VAL A 1 85 ? 12.405 3.056 8.633 1.00 91.38 85 VAL A O 1
ATOM 650 N N . THR A 1 86 ? 11.585 3.367 6.553 1.00 89.50 86 THR A N 1
ATOM 651 C CA . THR A 1 86 ? 12.336 2.273 5.929 1.00 89.50 86 THR A CA 1
ATOM 652 C C . THR A 1 86 ? 13.015 2.724 4.642 1.00 89.50 86 THR A C 1
ATOM 654 O O . THR A 1 86 ? 12.416 3.377 3.793 1.00 89.50 86 THR A O 1
ATOM 657 N N . LEU A 1 87 ? 14.282 2.339 4.470 1.00 88.69 87 LEU A N 1
ATOM 658 C CA . LEU A 1 87 ? 15.007 2.506 3.211 1.00 88.69 87 LEU A CA 1
ATOM 659 C C . LEU A 1 87 ? 14.566 1.444 2.197 1.00 88.69 87 LEU A C 1
ATOM 661 O O . LEU A 1 87 ? 14.494 0.255 2.511 1.00 88.69 87 LEU A O 1
ATOM 665 N N . GLN A 1 88 ? 14.323 1.866 0.961 1.00 82.00 88 GLN A N 1
ATOM 666 C CA . GLN A 1 88 ? 13.980 0.994 -0.157 1.00 82.00 88 GLN A CA 1
ATOM 667 C C . GLN A 1 88 ? 15.195 0.822 -1.071 1.00 82.00 88 GLN A C 1
ATOM 669 O O . GLN A 1 88 ? 15.886 1.784 -1.408 1.00 82.00 88 GLN A O 1
ATOM 674 N N . LYS A 1 89 ? 15.477 -0.422 -1.469 1.00 78.38 89 LYS A N 1
ATOM 675 C CA . LYS A 1 89 ? 16.516 -0.719 -2.459 1.00 78.38 89 LYS A CA 1
ATOM 676 C C . LYS A 1 89 ? 15.877 -0.805 -3.847 1.00 78.38 89 LYS A C 1
ATOM 678 O O . LYS A 1 89 ? 14.866 -1.496 -3.976 1.00 78.38 89 LYS A O 1
ATOM 683 N N . PRO A 1 90 ? 16.469 -0.170 -4.874 1.00 68.19 90 PRO A N 1
ATOM 684 C CA . PRO A 1 90 ? 16.044 -0.363 -6.253 1.00 68.19 90 PRO A CA 1
ATOM 685 C C . PRO A 1 90 ? 16.125 -1.839 -6.652 1.00 68.19 90 PRO A C 1
ATOM 687 O O . PRO A 1 90 ? 17.044 -2.552 -6.243 1.00 68.19 90 PRO A O 1
ATOM 690 N N . GLY A 1 91 ? 15.189 -2.281 -7.483 1.00 75.31 91 GLY A N 1
ATOM 691 C CA . GLY A 1 91 ? 15.161 -3.635 -8.018 1.00 75.31 91 GLY A CA 1
ATOM 692 C C . GLY A 1 91 ? 14.312 -3.720 -9.281 1.00 75.31 91 GLY A C 1
ATOM 693 O O . GLY A 1 91 ? 13.765 -2.721 -9.741 1.00 75.31 91 GLY A O 1
ATOM 694 N N . VAL A 1 92 ? 14.191 -4.932 -9.816 1.00 75.38 92 VAL A N 1
ATOM 695 C CA . VAL A 1 92 ? 13.320 -5.265 -10.950 1.00 75.38 92 VAL A CA 1
ATOM 696 C C . VAL A 1 92 ? 12.408 -6.418 -10.557 1.00 75.38 92 VAL A C 1
ATOM 698 O O . VAL A 1 92 ? 12.867 -7.394 -9.962 1.00 75.38 92 VAL A O 1
ATOM 701 N N . LEU A 1 93 ? 11.122 -6.296 -10.886 1.00 77.69 93 LEU A N 1
ATOM 702 C CA . LEU A 1 93 ? 10.106 -7.301 -10.595 1.00 77.69 93 LEU A CA 1
ATOM 703 C C . LEU A 1 93 ? 9.694 -8.013 -11.898 1.00 77.69 93 LEU A C 1
ATOM 705 O O . LEU A 1 93 ? 9.348 -7.330 -12.865 1.00 77.69 93 LEU A O 1
ATOM 709 N N . PRO A 1 94 ? 9.714 -9.357 -11.957 1.00 79.19 94 PRO A N 1
ATOM 710 C CA . PRO A 1 94 ? 9.176 -10.110 -13.090 1.00 79.19 94 PRO A CA 1
ATOM 711 C C . PRO A 1 94 ? 7.690 -9.812 -13.347 1.00 79.19 94 PRO A C 1
ATOM 713 O O . PRO A 1 94 ? 6.922 -9.578 -12.414 1.00 79.19 94 PRO A O 1
ATOM 716 N N . LEU A 1 95 ? 7.265 -9.848 -14.615 1.00 72.94 95 LEU A N 1
ATOM 717 C CA . LEU A 1 95 ? 5.907 -9.455 -15.017 1.00 72.94 95 LEU A CA 1
ATOM 718 C C . LEU A 1 95 ? 4.806 -10.327 -14.385 1.00 72.94 95 LEU A C 1
ATOM 720 O O . LEU A 1 95 ? 3.763 -9.810 -13.996 1.00 72.94 95 LEU A O 1
ATOM 724 N N . ASP A 1 96 ? 5.034 -11.632 -14.239 1.00 78.00 96 ASP A N 1
ATOM 725 C CA . ASP A 1 96 ? 4.092 -12.563 -13.602 1.00 78.00 96 ASP A CA 1
ATOM 726 C C . ASP A 1 96 ? 3.844 -12.228 -12.120 1.00 78.00 96 ASP A C 1
ATOM 728 O O . ASP A 1 96 ? 2.756 -12.467 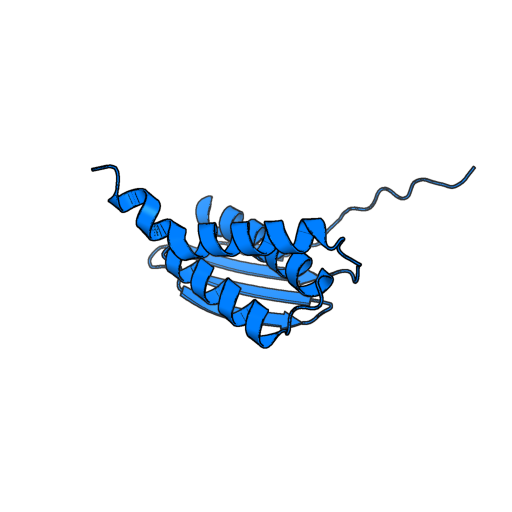-11.590 1.00 78.00 96 ASP A O 1
ATOM 732 N N . GLN A 1 97 ? 4.825 -11.614 -11.456 1.00 81.75 97 GLN A N 1
ATOM 733 C CA . GLN A 1 97 ? 4.696 -11.144 -10.078 1.00 81.75 97 GLN A CA 1
ATOM 734 C C . GLN A 1 97 ? 3.913 -9.829 -9.986 1.00 81.75 97 GLN A C 1
ATOM 736 O O . GLN A 1 97 ? 3.241 -9.601 -8.982 1.00 81.75 97 GLN A O 1
ATOM 741 N N . VAL A 1 98 ? 3.918 -9.001 -11.039 1.00 84.81 98 VAL A N 1
ATOM 742 C CA . VAL A 1 98 ? 3.104 -7.774 -11.103 1.00 84.81 98 VAL A CA 1
ATOM 743 C C . VAL A 1 98 ? 1.611 -8.114 -11.100 1.00 84.81 98 VAL A C 1
ATOM 745 O O . VAL A 1 98 ? 0.843 -7.480 -10.383 1.00 84.81 98 VAL A O 1
ATOM 748 N N . SER A 1 99 ? 1.177 -9.143 -11.837 1.00 84.69 99 SER A N 1
ATOM 749 C CA . SER A 1 99 ? -0.235 -9.561 -11.830 1.00 84.69 99 SER A CA 1
ATOM 750 C C . SER A 1 99 ? -0.698 -10.009 -10.440 1.00 84.69 99 SER A C 1
ATOM 752 O O . SER A 1 99 ? -1.727 -9.542 -9.953 1.00 84.69 99 SER A O 1
ATOM 754 N N . ARG A 1 100 ? 0.103 -10.837 -9.756 1.00 87.75 100 ARG A N 1
ATOM 755 C CA . ARG A 1 100 ? -0.182 -11.285 -8.379 1.00 87.75 100 ARG A CA 1
ATOM 756 C C . ARG A 1 100 ? -0.193 -10.132 -7.374 1.00 87.75 100 ARG A C 1
ATOM 758 O O . ARG A 1 100 ? -0.944 -10.164 -6.403 1.00 87.75 100 ARG A O 1
ATOM 765 N N . LEU A 1 101 ? 0.619 -9.100 -7.609 1.00 91.00 101 LEU A N 1
ATOM 766 C CA . LEU A 1 101 ? 0.661 -7.901 -6.774 1.00 91.00 101 LEU A CA 1
ATOM 767 C C . LEU A 1 101 ? -0.681 -7.156 -6.789 1.00 91.00 101 LEU A C 1
ATOM 769 O O . LEU A 1 101 ? -1.163 -6.742 -5.738 1.00 91.00 101 LEU A O 1
ATOM 773 N N . TYR A 1 102 ? -1.320 -7.035 -7.955 1.00 89.44 102 TYR A N 1
ATOM 774 C CA . TYR A 1 102 ? -2.643 -6.414 -8.056 1.00 89.44 102 TYR A CA 1
ATOM 775 C C . TYR A 1 102 ? -3.750 -7.252 -7.408 1.00 89.44 102 TYR A C 1
ATOM 777 O O . TYR A 1 102 ? -4.658 -6.687 -6.800 1.00 89.44 102 TYR A O 1
ATOM 785 N N . GLU A 1 103 ? -3.669 -8.583 -7.479 1.00 91.12 103 GLU A N 1
ATOM 786 C CA . GLU A 1 103 ? -4.593 -9.468 -6.757 1.00 91.12 103 GLU A CA 1
ATOM 787 C C . GLU A 1 103 ? -4.479 -9.275 -5.240 1.00 91.12 103 GLU A C 1
ATOM 789 O O . GLU A 1 103 ? -5.497 -9.135 -4.561 1.00 91.12 103 GLU A O 1
ATOM 794 N N . LEU A 1 104 ? -3.248 -9.194 -4.720 1.00 92.62 104 LEU A N 1
ATOM 795 C CA . LEU A 1 104 ? -2.974 -8.934 -3.306 1.00 92.62 104 LEU A CA 1
ATOM 796 C C . LEU A 1 104 ? -3.513 -7.569 -2.860 1.00 92.62 104 LEU A C 1
ATOM 798 O O . LEU A 1 104 ? -4.144 -7.478 -1.809 1.00 92.62 104 LEU A O 1
ATOM 802 N N . ILE A 1 105 ? -3.306 -6.519 -3.665 1.00 93.50 105 ILE A N 1
ATOM 803 C CA . ILE A 1 105 ? -3.863 -5.186 -3.394 1.00 93.50 105 IL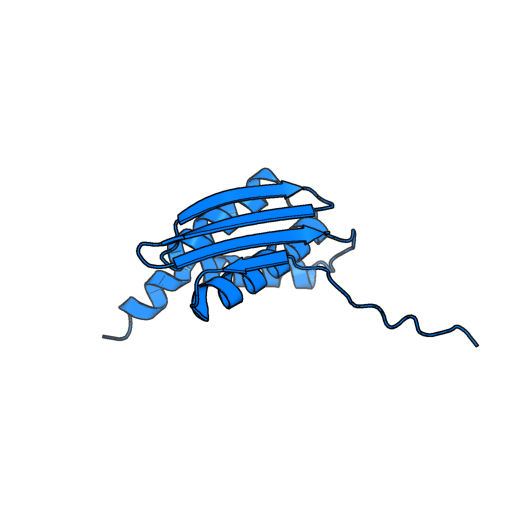E A CA 1
ATOM 804 C C . ILE A 1 105 ? -5.383 -5.255 -3.315 1.00 93.50 105 ILE A C 1
ATOM 806 O O . ILE A 1 105 ? -5.965 -4.763 -2.355 1.00 93.50 105 ILE A O 1
ATOM 810 N N . ASN A 1 106 ? -6.028 -5.895 -4.292 1.00 92.31 106 ASN A N 1
ATOM 811 C CA . ASN A 1 106 ? -7.480 -5.997 -4.317 1.00 92.31 106 ASN A CA 1
ATOM 812 C C . ASN A 1 106 ? -8.018 -6.759 -3.095 1.00 92.31 106 ASN A C 1
ATOM 814 O O . ASN A 1 106 ? -9.022 -6.360 -2.516 1.00 92.31 106 ASN A O 1
ATOM 818 N N . GLN A 1 107 ? -7.353 -7.830 -2.660 1.00 92.12 107 GLN A N 1
ATOM 819 C CA . GLN A 1 107 ? -7.736 -8.541 -1.436 1.00 92.12 107 GLN A CA 1
ATOM 820 C C . GLN A 1 107 ? -7.582 -7.651 -0.194 1.00 92.12 107 GLN A C 1
ATOM 822 O O . GLN A 1 107 ? -8.505 -7.566 0.614 1.00 92.12 107 GLN A O 1
ATOM 827 N N . ALA A 1 108 ? -6.456 -6.942 -0.072 1.00 92.62 108 ALA A N 1
ATOM 828 C CA . ALA A 1 108 ? -6.165 -6.078 1.069 1.00 92.62 108 ALA A CA 1
ATOM 829 C C . ALA A 1 108 ? -7.090 -4.847 1.144 1.00 92.62 108 ALA A C 1
ATOM 831 O O . ALA A 1 108 ? -7.560 -4.502 2.223 1.00 92.62 108 ALA A O 1
ATOM 832 N N . GLU A 1 109 ? -7.411 -4.210 0.013 1.00 91.31 109 GLU A N 1
ATOM 833 C CA . GLU A 1 109 ? -8.363 -3.088 -0.045 1.00 91.31 109 GLU A CA 1
ATOM 834 C C . GLU A 1 109 ? -9.797 -3.509 0.328 1.00 91.31 109 GLU A C 1
ATOM 836 O O . GLU A 1 109 ? -10.612 -2.664 0.693 1.00 91.31 109 GLU A O 1
ATOM 841 N N . ASN A 1 110 ? -10.117 -4.805 0.255 1.00 89.44 110 ASN A N 1
ATOM 842 C CA . ASN A 1 110 ? -11.440 -5.349 0.566 1.00 89.44 110 ASN A CA 1
ATOM 843 C C . ASN A 1 110 ? -11.491 -6.141 1.882 1.00 89.44 110 ASN A C 1
ATOM 845 O O . ASN A 1 110 ? -12.490 -6.823 2.121 1.00 89.44 110 ASN A O 1
ATOM 849 N N . ALA A 1 111 ? -10.462 -6.052 2.731 1.00 78.75 111 ALA A N 1
ATOM 850 C CA . ALA A 1 111 ? -10.364 -6.828 3.967 1.00 78.75 111 ALA A CA 1
ATOM 851 C C . ALA A 1 111 ? -11.616 -6.682 4.865 1.00 78.75 111 ALA A C 1
ATOM 853 O O . ALA A 1 111 ? -12.132 -7.692 5.342 1.00 78.75 111 ALA A O 1
ATOM 854 N N . ASP A 1 112 ? -12.197 -5.476 4.939 1.00 59.00 112 ASP A N 1
ATOM 855 C CA . ASP A 1 112 ? -13.457 -5.164 5.645 1.00 59.00 112 ASP A CA 1
ATOM 856 C C . ASP A 1 112 ? -14.651 -6.057 5.248 1.00 59.00 112 ASP A C 1
ATOM 858 O O . ASP A 1 112 ? -15.473 -6.460 6.073 1.00 59.00 112 ASP A O 1
ATOM 862 N N . ARG A 1 113 ? -14.727 -6.480 3.980 1.00 52.38 113 ARG A N 1
ATOM 863 C CA . ARG A 1 113 ? -15.831 -7.331 3.503 1.00 52.38 113 ARG A CA 1
ATOM 864 C C . ARG A 1 113 ? -15.687 -8.795 3.903 1.00 52.38 113 ARG A C 1
ATOM 866 O O . ARG A 1 113 ? -16.678 -9.520 3.878 1.00 52.38 113 ARG A O 1
ATOM 873 N N . SER A 1 114 ? -14.487 -9.242 4.272 1.00 47.31 114 SER A N 1
ATOM 874 C CA . SER A 1 114 ? -14.261 -10.632 4.678 1.00 47.31 114 SER A CA 1
ATOM 875 C C . SER A 1 114 ? -14.807 -10.928 6.079 1.00 47.31 114 SER A C 1
ATOM 877 O O . SER A 1 114 ? -15.101 -12.084 6.371 1.00 47.31 114 SER A O 1
ATOM 879 N N . TYR A 1 115 ? -14.974 -9.910 6.930 1.00 42.47 115 TYR A N 1
ATOM 880 C CA . TYR A 1 115 ? -15.538 -10.056 8.278 1.00 42.47 115 TYR A CA 1
ATOM 881 C C . TYR A 1 115 ? -17.077 -9.999 8.280 1.00 42.47 115 TYR A C 1
ATOM 883 O O . TYR A 1 115 ? -17.712 -10.521 9.190 1.00 42.47 115 TYR A O 1
ATOM 891 N N . ALA A 1 116 ? -17.685 -9.396 7.250 1.00 40.97 116 ALA A N 1
ATOM 892 C CA . ALA A 1 116 ? -19.130 -9.161 7.164 1.00 40.97 116 ALA A CA 1
ATOM 893 C C . ALA A 1 116 ? -19.934 -10.291 6.483 1.00 40.97 116 ALA A C 1
ATOM 895 O O . ALA A 1 116 ? -21.158 -10.300 6.562 1.00 40.97 116 ALA A O 1
ATOM 896 N N . VAL A 1 117 ? -19.278 -11.246 5.811 1.00 44.72 117 VAL A N 1
ATOM 897 C CA . VAL A 1 117 ? -19.939 -12.364 5.091 1.00 44.72 117 VAL A CA 1
ATOM 898 C C . VAL A 1 117 ? -19.948 -13.669 5.914 1.00 44.72 117 VAL A C 1
ATOM 900 O O . VAL A 1 117 ? -20.367 -14.719 5.435 1.00 44.72 117 VAL A O 1
ATOM 903 N N . GLY A 1 118 ? -19.514 -13.612 7.176 1.00 47.12 118 GLY A N 1
ATOM 904 C CA . GLY A 1 118 ? -19.425 -14.763 8.082 1.00 47.12 118 GLY A CA 1
ATOM 905 C C . GLY A 1 118 ? -20.205 -14.622 9.392 1.00 47.12 118 GLY A C 1
ATOM 906 O O . GLY A 1 118 ? -19.753 -15.167 10.395 1.00 47.12 118 GLY A O 1
ATOM 907 N N . SER A 1 119 ? -21.315 -13.874 9.416 1.00 37.50 119 SER A N 1
ATOM 908 C CA . SER A 1 119 ? -22.231 -13.772 10.573 1.00 37.50 119 SER A CA 1
ATOM 909 C C . SER A 1 119 ? -23.600 -14.360 10.264 1.00 37.50 119 SER A C 1
ATOM 911 O O . SER A 1 119 ? -24.117 -14.070 9.162 1.00 37.50 119 SER A O 1
#

Foldseek 3Di:
DDDDDPDPPWPKPKDKDDDPVVVVLVVVLVVLLLQCLQQVHDQVVSQVLSQLLCVLVQWHFPDWGRDSFKIWTWIDHPPMIMIIITTHDHHHDDPVVVVVSVVVSVCSSNNNVVVVVPD

Secondary structure (DSSP, 8-state):
-PPP--------EEEE-S-HHHHHHHHHHHHHHHHHHHTT--HHHHHHH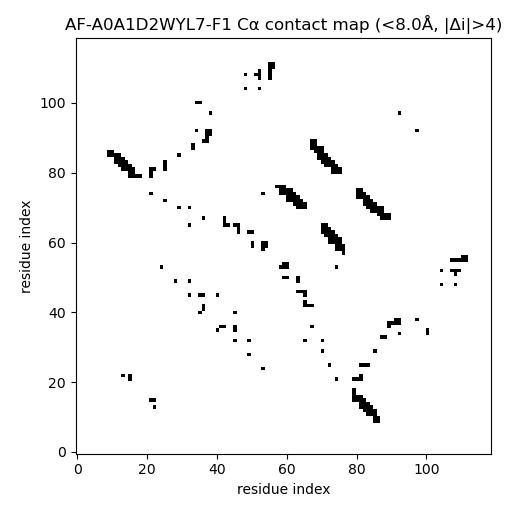HHHHHHHTT-EEEEEEEETTEEEEEEE-SS-EEEEEEEPPP----HHHHHHHHHHHHHHHTHHHHHHS--

Radius of gyration: 15.46 Å; Cα contacts (8 Å, |Δi|>4): 160; chains: 1; bounding box: 58×28×38 Å

Solvent-accessible surface area (backbone atoms only — not comparable to full-atom values): 6897 Å² total; per-residue (Å²): 137,80,82,83,81,88,75,88,78,76,74,64,58,73,55,63,55,99,55,73,64,62,56,54,51,49,54,50,50,53,55,49,49,49,53,39,47,30,62,66,51,55,48,73,57,51,42,51,52,52,42,45,30,32,47,30,73,68,25,46,59,78,41,71,46,58,50,77,54,32,40,39,43,28,40,34,48,99,89,43,43,33,35,44,44,41,77,39,76,85,62,82,57,59,70,77,56,53,57,54,48,54,53,52,48,55,51,44,51,43,45,55,59,69,69,71,77,72,120

pLDDT: mean 79.74, std 18.36, range [37.5, 96.31]

Nearest PDB structures (foldseek):
  2vx8-assembly1_B  TM=3.949E-01  e=8.770E-01  Homo sapiens
  2n4b-assembly1_A  TM=2.629E-01  e=2.441E-01  Cupriavidus metallidurans CH34
  9d7c-assembly4_D  TM=2.066E-01  e=2.758E-01  Acinetobacter baumannii
  3zuo-assembly1_A  TM=3.282E-01  e=2.186E+00  Ornithodoros moubata
  6saw-assembly2_B  TM=4.472E-01  e=8.345E+00  Idiomarina sp. A28L

Sequence (119 aa):
MVPHTDSSHINSLTISDEGEIPHQLLKFLTELSRALTTAGIAVMSIESILKKICQAYGFKAEEVISLPTFLIIKIANSDSKALEVTLQKPGVLPLDQVSRLYELINQAENADRSYAVGS